Protein AF-A0A4R9G8P0-F1 (afdb_monomer)

Organism: NCBI:txid2484985

Radius of gyration: 35.78 Å; Cα contacts (8 Å, |Δi|>4): 9; chains: 1; bounding box: 70×20×93 Å

Structure (mmCIF, N/CA/C/O backbone):
data_AF-A0A4R9G8P0-F1
#
_entry.id   AF-A0A4R9G8P0-F1
#
loop_
_atom_site.group_PDB
_atom_site.id
_atom_site.type_symbol
_atom_site.label_atom_id
_atom_site.label_alt_id
_atom_site.label_comp_id
_atom_site.label_asym_id
_atom_site.label_entity_id
_atom_site.label_seq_id
_atom_site.pdbx_PDB_ins_code
_atom_site.Cartn_x
_atom_site.Cartn_y
_atom_site.Cartn_z
_atom_site.occupancy
_atom_site.B_iso_or_equiv
_atom_site.auth_seq_id
_atom_site.auth_comp_id
_atom_site.auth_asym_id
_atom_site.auth_atom_id
_atom_site.pdbx_PDB_model_num
ATOM 1 N N . MET A 1 1 ? 1.781 2.276 27.675 1.00 37.38 1 MET A N 1
ATOM 2 C CA . MET A 1 1 ? 0.843 1.659 28.635 1.00 37.38 1 MET A CA 1
ATOM 3 C C . MET A 1 1 ? 0.040 2.782 29.274 1.00 37.38 1 MET A C 1
ATOM 5 O O . MET A 1 1 ? 0.435 3.297 30.310 1.00 37.38 1 MET A O 1
ATOM 9 N N . GLY A 1 2 ? -0.992 3.261 28.577 1.00 42.66 2 GLY A N 1
ATOM 10 C CA . GLY A 1 2 ? -1.919 4.249 29.126 1.00 42.66 2 GLY A CA 1
ATOM 11 C C . GLY A 1 2 ? -2.991 3.501 29.901 1.00 42.66 2 GLY A C 1
ATOM 12 O O . GLY A 1 2 ? -3.527 2.524 29.392 1.00 42.66 2 GLY A O 1
ATOM 13 N N . LEU A 1 3 ? -3.242 3.899 31.142 1.00 49.53 3 LEU A N 1
ATOM 14 C CA . LEU A 1 3 ? -4.361 3.389 31.922 1.00 49.53 3 LEU A CA 1
ATOM 15 C C . LEU A 1 3 ? -5.648 3.850 31.227 1.00 49.53 3 LEU A C 1
ATOM 17 O O . LEU A 1 3 ? -6.031 5.011 31.367 1.00 49.53 3 LEU A O 1
ATOM 21 N N . GLU A 1 4 ? -6.280 2.967 30.452 1.00 50.94 4 GLU A N 1
ATOM 22 C CA . GLU A 1 4 ? -7.671 3.132 30.030 1.00 50.94 4 GLU A CA 1
ATOM 23 C C . GLU A 1 4 ? -8.512 3.128 31.307 1.00 50.94 4 GLU A C 1
ATOM 25 O O . GLU A 1 4 ? -8.803 2.096 31.914 1.00 50.94 4 GLU A O 1
ATOM 30 N N . LEU A 1 5 ? -8.791 4.329 31.811 1.00 58.91 5 LEU A N 1
ATOM 31 C CA . LEU A 1 5 ? -9.723 4.535 32.902 1.00 58.91 5 LEU A CA 1
ATOM 32 C C . LEU A 1 5 ? -11.105 4.216 32.342 1.00 58.91 5 LEU A C 1
ATOM 34 O O . LEU A 1 5 ? -11.777 5.104 31.823 1.00 58.91 5 LEU A O 1
ATOM 38 N N . ILE A 1 6 ? -11.489 2.939 32.432 1.00 61.97 6 ILE A N 1
ATOM 39 C CA . ILE A 1 6 ? -12.846 2.467 32.153 1.00 61.97 6 ILE A CA 1
ATOM 40 C C . ILE A 1 6 ? -13.802 3.477 32.793 1.00 61.97 6 ILE A C 1
ATOM 42 O O . ILE A 1 6 ? -13.686 3.718 34.006 1.00 61.97 6 ILE A O 1
ATOM 46 N N . PRO A 1 7 ? -14.705 4.106 32.019 1.00 67.62 7 PRO A N 1
ATOM 47 C CA . PRO A 1 7 ? -15.632 5.075 32.566 1.00 67.62 7 PRO A CA 1
ATOM 48 C C . PRO A 1 7 ? -16.554 4.342 33.535 1.00 67.62 7 PRO A C 1
ATOM 50 O O . PRO A 1 7 ? -17.511 3.680 33.142 1.00 67.62 7 PRO A O 1
ATOM 53 N N . ARG A 1 8 ? -16.235 4.425 34.828 1.00 69.25 8 ARG A N 1
ATOM 54 C CA . ARG A 1 8 ? -17.087 3.849 35.860 1.00 69.25 8 ARG A CA 1
ATOM 55 C C . ARG A 1 8 ? -18.364 4.673 35.955 1.00 69.25 8 ARG A C 1
ATOM 57 O O . ARG A 1 8 ? -18.283 5.910 35.937 1.00 69.25 8 ARG A O 1
ATOM 64 N N . PRO A 1 9 ? -19.528 4.024 36.105 1.00 76.31 9 PRO A N 1
ATOM 65 C CA . PRO A 1 9 ? -20.774 4.721 36.363 1.00 76.31 9 PRO A CA 1
ATOM 66 C C . PRO A 1 9 ? -20.593 5.709 37.517 1.00 76.31 9 PRO A C 1
ATOM 68 O O . PRO A 1 9 ? -20.007 5.394 38.557 1.00 76.31 9 PRO A O 1
ATOM 71 N N . SER A 1 10 ? -21.063 6.943 37.319 1.00 79.31 10 SER A N 1
ATOM 72 C CA . SER A 1 10 ? -20.946 7.974 38.351 1.00 79.31 10 SER A CA 1
ATOM 73 C C . SER A 1 10 ? -21.645 7.521 39.638 1.00 79.31 10 SER A C 1
ATOM 75 O O . SER A 1 10 ? -22.617 6.766 39.592 1.00 79.31 10 SER A O 1
ATOM 77 N N . LYS A 1 11 ? -21.197 8.014 40.802 1.00 80.00 11 LYS A N 1
ATOM 78 C CA . LYS A 1 11 ? -21.805 7.656 42.102 1.00 80.00 11 LYS A CA 1
ATOM 79 C C . LYS A 1 11 ? -23.332 7.819 42.102 1.00 80.00 11 LYS A C 1
ATOM 81 O O . LYS A 1 11 ? -24.030 6.981 42.652 1.00 80.00 11 LYS A O 1
ATOM 86 N N . LYS A 1 12 ? -23.831 8.850 41.413 1.00 82.25 12 LYS A N 1
ATOM 87 C CA . LYS A 1 12 ? -25.259 9.152 41.266 1.00 82.25 12 LYS A CA 1
ATOM 88 C C . LYS A 1 12 ? -26.007 8.107 40.427 1.00 82.25 12 LYS A C 1
ATOM 90 O O . LYS A 1 12 ? -27.129 7.756 40.755 1.00 82.25 12 LYS A O 1
ATOM 95 N N . LEU A 1 13 ? -25.385 7.596 39.361 1.00 78.31 13 LEU A N 1
ATOM 96 C CA . LEU A 1 13 ? -25.945 6.507 38.551 1.00 78.31 13 LEU A CA 1
ATOM 97 C C . LEU A 1 13 ? -25.993 5.198 39.340 1.00 78.31 13 LEU A C 1
ATOM 99 O O . LEU A 1 13 ? -26.999 4.504 39.284 1.00 78.31 13 LEU A O 1
ATOM 103 N N . ARG A 1 14 ? -24.950 4.907 40.123 1.00 81.88 14 ARG A N 1
ATOM 104 C CA . ARG A 1 14 ? -24.875 3.703 40.962 1.00 81.88 14 ARG A CA 1
ATOM 105 C C . ARG A 1 14 ? -25.946 3.662 42.052 1.00 81.88 14 ARG A C 1
ATOM 107 O O . ARG A 1 14 ? -26.472 2.603 42.370 1.00 81.88 14 ARG A O 1
ATOM 114 N N . GLU A 1 15 ? -26.274 4.823 42.605 1.00 84.44 15 GLU A N 1
ATOM 115 C CA . GLU A 1 15 ? -27.308 4.979 43.630 1.00 84.44 15 GLU A CA 1
ATOM 116 C C . GLU A 1 15 ? -28.730 4.817 43.058 1.00 84.44 15 GLU A C 1
ATOM 118 O O . GLU A 1 15 ? -29.595 4.255 43.720 1.00 84.44 15 GLU A O 1
ATOM 123 N N . ILE A 1 16 ? -28.958 5.252 41.811 1.00 88.69 16 ILE A N 1
ATOM 124 C CA . ILE A 1 16 ? -30.256 5.141 41.116 1.00 88.69 16 ILE A CA 1
ATOM 125 C C . ILE A 1 16 ? -30.477 3.737 40.537 1.00 88.69 16 ILE A C 1
ATOM 127 O O . ILE A 1 16 ? -31.589 3.220 40.592 1.00 88.69 16 ILE A O 1
ATOM 131 N N . LEU A 1 17 ? -29.438 3.138 39.951 1.00 83.12 17 LEU A N 1
ATOM 132 C CA . LEU A 1 17 ? -29.516 1.841 39.272 1.00 83.12 17 LEU A CA 1
ATOM 133 C C . LEU A 1 17 ? -29.458 0.661 40.249 1.00 83.12 17 LEU A C 1
ATOM 135 O O . LEU A 1 17 ? -29.918 -0.428 39.924 1.00 83.12 17 LEU A O 1
ATOM 139 N N . GLY A 1 18 ? -28.916 0.867 41.449 1.00 87.81 18 GLY A N 1
ATOM 140 C CA . GLY A 1 18 ? -28.614 -0.223 42.366 1.00 87.81 18 GLY A CA 1
ATOM 141 C C . GLY A 1 18 ? -27.322 -0.952 41.986 1.00 87.81 18 GLY A C 1
ATOM 142 O O . GLY A 1 18 ? -26.751 -0.769 40.907 1.00 87.81 18 GLY A O 1
ATOM 143 N N . GLN A 1 19 ? -26.816 -1.751 42.924 1.00 82.75 19 GLN A N 1
ATOM 144 C CA . GLN A 1 19 ? -25.480 -2.342 42.831 1.00 82.75 19 GLN A CA 1
ATOM 145 C C . GLN A 1 19 ? -25.378 -3.387 41.708 1.00 82.75 19 GLN A C 1
ATOM 147 O O . GLN A 1 19 ? -24.442 -3.322 40.920 1.00 82.75 19 GLN A O 1
ATOM 152 N N . GLU A 1 20 ? -26.390 -4.247 41.583 1.00 85.62 20 GLU A N 1
ATOM 153 C CA . GLU A 1 20 ? -2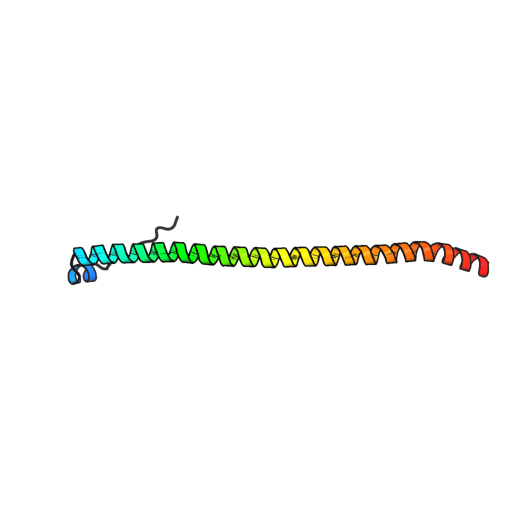6.500 -5.299 40.561 1.00 85.62 20 GLU A CA 1
ATOM 154 C C . GLU A 1 20 ? -26.517 -4.720 39.137 1.00 85.62 20 GLU A C 1
ATOM 156 O O . GLU A 1 20 ? -25.647 -5.023 38.328 1.00 85.62 20 GLU A O 1
ATOM 161 N N . ALA A 1 21 ? -27.417 -3.775 38.850 1.00 85.31 21 ALA A N 1
ATOM 162 C CA . ALA A 1 21 ? -27.496 -3.167 37.519 1.00 85.31 21 ALA A CA 1
ATOM 163 C C . ALA A 1 21 ? -26.264 -2.310 37.169 1.00 85.31 21 ALA A C 1
ATOM 165 O O . ALA A 1 21 ? -25.966 -2.091 35.995 1.00 85.31 21 ALA A O 1
ATOM 166 N N . THR A 1 22 ? -25.540 -1.806 38.174 1.00 86.69 22 THR A N 1
ATOM 167 C CA . THR A 1 22 ? -24.267 -1.110 37.943 1.00 86.69 22 THR A CA 1
ATOM 168 C C . THR A 1 22 ? -23.174 -2.089 37.521 1.00 86.69 22 THR A C 1
ATOM 170 O O . THR A 1 22 ? -22.390 -1.763 36.634 1.00 86.69 22 THR A O 1
ATOM 173 N N . GLU A 1 23 ? -23.124 -3.271 38.132 1.00 85.75 23 GLU A N 1
ATOM 174 C CA . GLU A 1 23 ? -22.163 -4.324 37.790 1.00 85.75 23 GLU A CA 1
ATOM 175 C C . GLU A 1 23 ? -22.424 -4.876 36.380 1.00 85.75 23 GLU A C 1
ATOM 177 O O . GLU A 1 23 ? -21.492 -4.940 35.577 1.00 85.75 23 GLU A O 1
ATOM 182 N N . ASP A 1 24 ? -23.688 -5.119 36.019 1.00 86.94 24 ASP A N 1
ATOM 183 C CA . ASP A 1 24 ? -24.079 -5.515 34.657 1.00 86.94 24 ASP A CA 1
ATOM 184 C C . ASP A 1 24 ? -23.703 -4.454 33.609 1.00 86.94 24 ASP A C 1
ATOM 186 O O . ASP A 1 24 ? -23.236 -4.769 32.509 1.00 86.94 24 ASP A O 1
ATOM 190 N N . LEU A 1 25 ? -23.881 -3.169 33.943 1.00 85.75 25 LEU A N 1
ATOM 191 C CA . LEU A 1 25 ? -23.499 -2.066 33.064 1.00 85.75 25 LEU A CA 1
ATOM 192 C C . LEU A 1 25 ? -21.978 -1.998 32.882 1.00 85.75 25 LEU A C 1
ATOM 194 O O . LEU A 1 25 ? -21.505 -1.783 31.765 1.00 85.75 25 LEU A O 1
ATOM 198 N N . GLU A 1 26 ? -21.209 -2.190 33.955 1.00 86.00 26 GLU A N 1
ATOM 199 C CA . GLU A 1 26 ? -19.748 -2.261 33.887 1.00 86.00 26 GLU A CA 1
ATOM 200 C C . GLU A 1 26 ? -19.287 -3.444 33.021 1.00 86.00 26 GLU A C 1
ATOM 202 O O . GLU A 1 26 ? -18.405 -3.271 32.174 1.00 86.00 26 GLU A O 1
ATOM 207 N N . GLU A 1 27 ? -19.904 -4.621 33.161 1.00 88.00 27 GLU A N 1
ATOM 208 C CA . GLU A 1 27 ? -19.586 -5.791 32.339 1.00 88.00 27 GLU A CA 1
ATOM 209 C C . GLU A 1 27 ? -19.915 -5.555 30.857 1.00 88.00 27 GLU A C 1
ATOM 211 O O . GLU A 1 27 ? -19.103 -5.866 29.975 1.00 88.00 27 GLU A O 1
ATOM 216 N N . TYR A 1 28 ? -21.069 -4.950 30.567 1.00 86.94 28 TYR A N 1
ATOM 217 C CA . TYR A 1 28 ? -21.470 -4.608 29.205 1.00 86.94 28 TYR A CA 1
ATOM 218 C C . TYR A 1 28 ? -20.505 -3.612 28.552 1.00 86.94 28 TYR A C 1
ATOM 220 O O . TYR A 1 28 ? -20.066 -3.841 27.422 1.00 86.94 28 TYR A O 1
ATOM 228 N N . VAL A 1 29 ? -20.127 -2.543 29.262 1.00 87.19 29 VAL A N 1
ATOM 229 C CA . VAL A 1 29 ? -19.159 -1.546 28.772 1.00 87.19 29 VAL A CA 1
ATOM 230 C C . VAL A 1 29 ? -17.817 -2.208 28.475 1.00 87.19 29 VAL A C 1
ATOM 232 O O . VAL A 1 29 ? -17.282 -2.032 27.382 1.00 87.19 29 VAL A O 1
ATOM 235 N N . GLN A 1 30 ? -17.315 -3.051 29.381 1.00 86.56 30 GLN A N 1
ATOM 236 C CA . GLN A 1 30 ? -16.074 -3.787 29.142 1.00 86.56 30 GLN A CA 1
ATOM 237 C C . GLN A 1 30 ? -16.168 -4.735 27.942 1.00 86.56 30 GLN A C 1
ATOM 239 O O . GLN A 1 30 ? -15.200 -4.919 27.202 1.00 86.56 30 GLN A O 1
ATOM 244 N N . LYS A 1 31 ? -17.315 -5.393 27.749 1.00 88.50 31 LYS A N 1
ATOM 245 C CA . LYS A 1 31 ? -17.530 -6.290 26.610 1.00 88.50 31 LYS A CA 1
ATOM 246 C C . LYS A 1 31 ? -17.560 -5.516 25.293 1.00 88.50 31 LYS A C 1
ATOM 248 O O . LYS A 1 31 ? -16.957 -5.979 24.327 1.00 88.50 31 LYS A O 1
ATOM 253 N N . MET A 1 32 ? -18.213 -4.356 25.270 1.00 85.06 32 MET A N 1
ATOM 254 C CA . MET A 1 32 ? -18.266 -3.470 24.106 1.00 85.06 32 MET A CA 1
ATOM 255 C C . MET A 1 32 ? -16.892 -2.910 23.751 1.00 85.06 32 MET A C 1
ATOM 257 O O . MET A 1 32 ? -16.508 -2.975 22.592 1.00 85.06 32 MET A O 1
ATOM 261 N N . GLU A 1 33 ? -16.119 -2.452 24.731 1.00 83.38 33 GLU A N 1
ATOM 262 C CA . GLU A 1 33 ? -14.762 -1.940 24.516 1.00 83.38 33 GLU A CA 1
ATOM 263 C C . GLU A 1 33 ? -13.817 -3.033 24.002 1.00 83.38 33 GLU A C 1
ATOM 265 O O . GLU A 1 33 ? -13.102 -2.840 23.021 1.00 83.38 33 GLU A O 1
ATOM 270 N N . ARG A 1 34 ? -13.858 -4.237 24.593 1.00 84.56 34 ARG A N 1
ATOM 271 C CA . ARG A 1 34 ? -13.090 -5.387 24.083 1.00 84.56 34 ARG A CA 1
ATOM 272 C C . ARG A 1 34 ? -13.492 -5.754 22.656 1.00 84.56 34 ARG A C 1
ATOM 274 O O . ARG A 1 34 ? -12.628 -6.087 21.845 1.00 84.56 34 ARG A O 1
ATOM 281 N N . PHE A 1 35 ? -14.788 -5.713 22.356 1.00 87.19 35 PHE A N 1
ATOM 282 C CA . PHE A 1 35 ? -15.299 -5.971 21.016 1.00 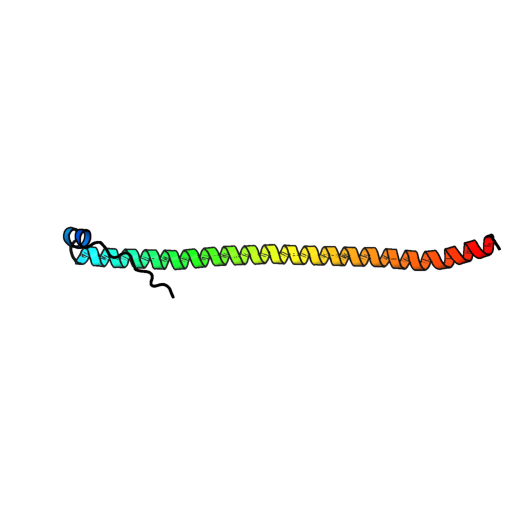87.19 35 PHE A CA 1
ATOM 283 C C . PHE A 1 35 ? -14.847 -4.896 20.024 1.00 87.19 35 PHE A C 1
ATOM 285 O O . PHE A 1 35 ? -14.375 -5.244 18.943 1.00 87.19 35 PHE A O 1
ATOM 292 N N . GLU A 1 36 ? -14.933 -3.619 20.391 1.00 84.50 36 GLU A N 1
ATOM 293 C CA . GLU A 1 36 ? -14.497 -2.492 19.570 1.00 84.50 36 GLU A CA 1
ATOM 294 C C . GLU A 1 36 ? -12.994 -2.557 19.317 1.00 84.50 36 GLU A C 1
ATOM 296 O O . GLU A 1 36 ? -12.584 -2.557 18.164 1.00 84.50 36 GLU A O 1
ATOM 301 N N . ASN A 1 37 ? -12.176 -2.722 20.356 1.00 86.00 37 ASN A N 1
ATOM 302 C CA . ASN A 1 37 ? -10.724 -2.805 20.220 1.00 86.00 37 ASN A CA 1
ATOM 303 C C . ASN A 1 37 ? -10.301 -3.974 19.330 1.00 86.00 37 ASN A C 1
ATOM 305 O O . ASN A 1 37 ? -9.442 -3.808 18.464 1.00 86.00 37 ASN A O 1
ATOM 309 N N . LYS A 1 38 ? -10.923 -5.148 19.486 1.00 84.75 38 LYS A N 1
ATOM 310 C CA . LYS A 1 38 ? -10.626 -6.309 18.642 1.00 84.75 38 LYS A CA 1
ATOM 311 C C . LYS A 1 38 ? -11.076 -6.087 17.197 1.00 84.75 38 LYS A C 1
ATOM 313 O O . LYS A 1 38 ? -10.273 -6.245 16.284 1.00 84.75 38 LYS A O 1
ATOM 318 N N . THR A 1 39 ? -12.321 -5.662 16.996 1.00 88.56 39 THR A N 1
ATOM 319 C CA . THR A 1 39 ? -12.907 -5.456 15.662 1.00 88.56 39 THR A CA 1
ATOM 320 C C . THR A 1 39 ? -12.211 -4.323 14.914 1.00 88.56 39 THR A C 1
ATOM 322 O O . THR A 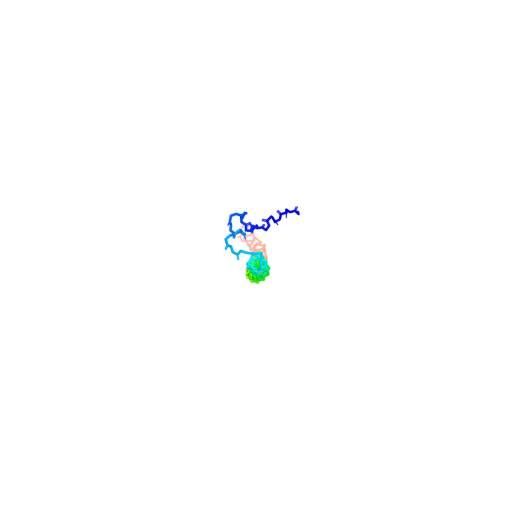1 39 ? -11.890 -4.458 13.738 1.00 88.56 39 THR A O 1
ATOM 325 N N . MET A 1 40 ? -11.936 -3.208 15.589 1.00 84.50 40 MET A N 1
ATOM 326 C CA . MET A 1 40 ? -11.206 -2.076 15.029 1.00 84.50 40 MET A CA 1
ATOM 327 C C . MET A 1 40 ? -9.787 -2.494 14.654 1.00 84.50 40 MET A C 1
ATOM 329 O O . MET A 1 40 ? -9.343 -2.187 13.552 1.00 84.50 40 MET A O 1
ATOM 333 N N . THR A 1 41 ? -9.092 -3.230 15.527 1.00 90.12 41 THR A N 1
ATOM 334 C CA . THR A 1 41 ? -7.747 -3.740 15.231 1.00 90.12 41 THR A CA 1
ATOM 335 C C . THR A 1 41 ? -7.762 -4.650 14.008 1.00 90.12 41 THR A C 1
ATOM 337 O O . THR A 1 41 ? -6.992 -4.416 13.084 1.00 90.12 41 THR A O 1
ATOM 340 N N . GLU A 1 42 ? -8.660 -5.636 13.957 1.00 91.94 42 GLU A N 1
ATOM 341 C CA . GLU A 1 42 ? -8.788 -6.568 12.829 1.00 91.94 42 GLU A CA 1
ATOM 342 C C . GLU A 1 42 ? -9.112 -5.834 11.517 1.00 91.94 42 GLU A C 1
ATOM 344 O O . GLU A 1 42 ? -8.426 -6.032 10.516 1.00 91.94 42 GLU A O 1
ATOM 349 N N . LEU A 1 43 ? -10.077 -4.908 11.528 1.00 90.56 43 LEU A N 1
ATOM 350 C CA . LEU A 1 43 ? -10.449 -4.117 10.349 1.00 90.56 43 LEU A CA 1
ATOM 351 C C . LEU A 1 43 ? -9.332 -3.181 9.878 1.00 90.56 43 LEU A C 1
ATOM 353 O O . LEU A 1 43 ? -9.155 -2.977 8.672 1.00 90.56 43 LEU A O 1
ATOM 357 N N . LEU A 1 44 ? -8.606 -2.553 10.806 1.00 88.75 44 LEU A N 1
ATOM 358 C CA . LEU A 1 44 ? -7.469 -1.698 10.469 1.00 88.75 44 LEU A CA 1
ATOM 359 C C . LEU A 1 44 ? -6.329 -2.526 9.884 1.00 88.75 44 LEU A C 1
ATOM 361 O O . LEU A 1 44 ? -5.727 -2.095 8.901 1.00 88.75 44 LEU A O 1
ATOM 365 N N . LEU A 1 45 ? -6.069 -3.706 10.445 1.00 93.94 45 LEU A N 1
ATOM 366 C CA . LEU A 1 45 ? -5.018 -4.606 9.992 1.00 93.94 45 LEU A CA 1
ATOM 367 C C . LEU A 1 45 ? -5.338 -5.156 8.598 1.00 93.94 45 LEU A C 1
ATOM 369 O O . LEU A 1 45 ? -4.506 -5.029 7.707 1.00 93.94 45 LEU A O 1
ATOM 373 N N . GLU A 1 46 ? -6.572 -5.601 8.350 1.00 93.50 46 GLU A N 1
ATOM 374 C CA . GLU A 1 46 ? -7.028 -6.038 7.022 1.00 93.50 46 GLU A CA 1
ATOM 375 C C . GLU A 1 46 ? -6.922 -4.909 5.978 1.00 93.50 46 GLU A C 1
ATOM 377 O O . GLU A 1 46 ? -6.388 -5.090 4.879 1.00 93.50 46 GLU A O 1
ATOM 382 N N . LYS A 1 47 ? -7.379 -3.693 6.318 1.00 93.06 47 LYS A N 1
ATOM 383 C CA . LYS A 1 47 ? -7.251 -2.528 5.424 1.00 93.06 47 LYS A CA 1
ATOM 384 C C . LYS A 1 47 ? -5.793 -2.172 5.152 1.00 93.06 47 LYS A C 1
ATOM 386 O O . LYS A 1 47 ? -5.480 -1.727 4.046 1.00 93.06 47 LYS A O 1
ATOM 391 N N . PHE A 1 48 ? -4.928 -2.302 6.152 1.00 94.31 48 PHE A N 1
ATOM 392 C CA . PHE A 1 48 ? -3.510 -2.002 6.027 1.00 94.31 48 PHE A CA 1
ATOM 393 C C . PHE A 1 48 ? -2.795 -3.046 5.167 1.00 94.31 48 PHE A C 1
ATOM 395 O O . PHE A 1 48 ? -2.094 -2.666 4.232 1.00 94.31 48 PHE A O 1
ATOM 402 N N . GLU A 1 49 ? -3.041 -4.336 5.402 1.00 94.88 49 GLU A N 1
ATOM 403 C CA . GLU A 1 49 ? -2.529 -5.433 4.576 1.00 94.88 49 GLU A CA 1
ATOM 404 C C . GLU A 1 49 ? -2.941 -5.266 3.114 1.00 94.88 49 GLU A C 1
ATOM 406 O O . GLU A 1 49 ? -2.091 -5.326 2.223 1.00 94.88 49 GLU A O 1
ATOM 411 N N . ARG A 1 50 ? -4.218 -4.951 2.855 1.00 94.06 50 ARG A N 1
ATOM 412 C CA . ARG A 1 50 ? -4.699 -4.710 1.491 1.00 94.06 50 ARG A CA 1
ATOM 413 C C . ARG A 1 50 ? -3.967 -3.549 0.820 1.00 94.06 50 ARG A C 1
ATOM 415 O O . ARG A 1 50 ? -3.510 -3.696 -0.311 1.00 94.06 50 ARG A O 1
ATOM 422 N N . ARG A 1 51 ? -3.806 -2.414 1.514 1.00 94.31 51 ARG A N 1
ATOM 423 C CA . ARG A 1 51 ? -3.057 -1.266 0.971 1.00 94.31 51 ARG A CA 1
ATOM 424 C C . ARG A 1 51 ? -1.592 -1.602 0.730 1.00 94.31 51 ARG A C 1
ATOM 426 O O . ARG A 1 51 ? -1.064 -1.208 -0.300 1.00 94.31 51 ARG A O 1
ATOM 433 N N . ILE A 1 52 ? -0.938 -2.332 1.633 1.00 94.94 52 ILE A N 1
ATOM 434 C CA . ILE A 1 52 ? 0.451 -2.751 1.423 1.00 94.94 52 ILE A CA 1
ATOM 435 C C . ILE A 1 52 ? 0.564 -3.633 0.183 1.00 94.94 52 ILE A C 1
ATOM 437 O O . ILE A 1 52 ? 1.460 -3.410 -0.625 1.00 94.94 52 ILE A O 1
ATOM 441 N N . LEU A 1 53 ? -0.337 -4.596 -0.010 1.00 94.25 53 LEU A N 1
ATOM 442 C CA . LEU A 1 53 ? -0.318 -5.447 -1.200 1.00 94.25 53 LEU A CA 1
ATOM 443 C C . LEU A 1 53 ? -0.524 -4.638 -2.488 1.00 94.25 53 LEU A C 1
ATOM 445 O O . LEU A 1 53 ? 0.196 -4.854 -3.464 1.00 94.25 53 LEU A O 1
ATOM 449 N N . GLU A 1 54 ? -1.457 -3.685 -2.483 1.00 94.94 54 GLU A N 1
ATOM 450 C CA . GLU A 1 54 ? -1.694 -2.781 -3.613 1.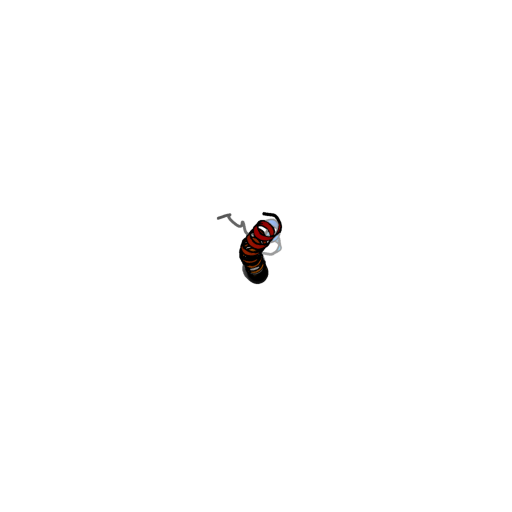00 94.94 54 GLU A CA 1
ATOM 451 C C . GLU A 1 54 ? -0.459 -1.916 -3.922 1.00 94.94 54 GLU A C 1
ATOM 453 O O . GLU A 1 54 ? -0.007 -1.876 -5.067 1.00 94.94 54 GLU A O 1
ATOM 458 N N . GLU A 1 55 ? 0.124 -1.261 -2.915 1.00 94.75 55 GLU A N 1
ATOM 459 C CA . GLU A 1 55 ? 1.297 -0.394 -3.083 1.00 94.75 55 GLU A CA 1
ATOM 460 C C . GLU A 1 55 ? 2.550 -1.186 -3.482 1.00 94.75 55 GLU A C 1
ATOM 462 O O . GLU A 1 55 ? 3.265 -0.794 -4.402 1.00 94.75 55 GLU A O 1
ATOM 467 N N . VAL A 1 56 ? 2.792 -2.358 -2.884 1.00 94.75 56 VAL A N 1
ATOM 468 C CA . VAL A 1 56 ? 3.885 -3.256 -3.298 1.00 94.75 56 VAL A CA 1
ATOM 469 C C . VAL A 1 56 ? 3.687 -3.719 -4.742 1.00 94.75 56 VAL A C 1
ATOM 471 O O . VAL A 1 56 ? 4.656 -3.802 -5.500 1.00 94.75 56 VAL A O 1
ATOM 474 N N . GLY A 1 57 ? 2.446 -3.997 -5.148 1.00 94.12 57 GLY A N 1
ATOM 475 C CA . GLY A 1 57 ? 2.105 -4.319 -6.531 1.00 94.12 57 GLY A CA 1
ATOM 476 C C . GLY A 1 57 ? 2.454 -3.185 -7.498 1.00 94.12 57 GLY A C 1
ATOM 477 O O . GLY A 1 57 ? 3.091 -3.434 -8.525 1.00 94.12 57 GLY A O 1
ATOM 478 N N . LYS A 1 58 ? 2.107 -1.939 -7.151 1.00 95.44 58 LYS A N 1
ATOM 479 C CA . LYS A 1 58 ? 2.455 -0.744 -7.940 1.00 95.44 58 LYS A CA 1
ATOM 480 C C . LYS A 1 58 ? 3.965 -0.556 -8.046 1.00 95.44 58 LYS A C 1
ATOM 482 O O . LYS A 1 58 ? 4.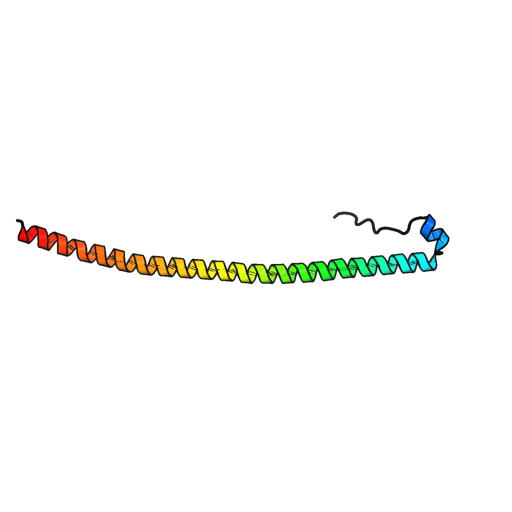474 -0.456 -9.157 1.00 95.44 58 LYS A O 1
ATOM 487 N N . VAL A 1 59 ? 4.687 -0.628 -6.928 1.00 95.19 59 VAL A N 1
ATOM 488 C CA . VAL A 1 59 ? 6.154 -0.506 -6.908 1.00 95.19 59 VAL A CA 1
ATOM 489 C C . VAL A 1 59 ? 6.809 -1.575 -7.784 1.00 95.19 59 VAL A C 1
ATOM 491 O O . VAL A 1 59 ? 7.698 -1.274 -8.577 1.00 95.19 59 VAL A O 1
ATOM 494 N N . ARG A 1 60 ? 6.360 -2.836 -7.704 1.00 94.25 60 ARG A N 1
ATOM 495 C CA . ARG A 1 60 ? 6.881 -3.911 -8.567 1.00 94.25 60 ARG A CA 1
ATOM 496 C C . ARG A 1 60 ? 6.634 -3.633 -10.049 1.00 94.25 60 ARG A C 1
ATOM 498 O O . ARG A 1 60 ? 7.510 -3.918 -10.866 1.00 94.25 60 ARG A O 1
ATOM 505 N N . LYS A 1 61 ? 5.468 -3.083 -10.391 1.00 95.62 61 LYS A N 1
ATOM 506 C CA . LYS A 1 61 ? 5.136 -2.693 -11.763 1.00 95.62 61 LYS A CA 1
ATOM 507 C C . LYS A 1 61 ? 6.046 -1.565 -12.254 1.00 95.62 61 LYS A C 1
ATOM 509 O O . LYS A 1 61 ? 6.652 -1.718 -13.309 1.00 95.62 61 LYS A O 1
ATOM 514 N N . GLU A 1 62 ? 6.212 -0.504 -11.470 1.00 95.31 62 GLU A N 1
ATOM 515 C CA . GLU A 1 62 ? 7.106 0.616 -11.797 1.00 95.31 62 GLU A CA 1
ATOM 516 C C . GLU A 1 62 ? 8.556 0.148 -11.991 1.00 95.31 62 GLU A C 1
ATOM 518 O O . GLU A 1 62 ? 9.200 0.508 -12.974 1.00 95.31 62 GLU A O 1
ATOM 523 N N . ILE A 1 63 ? 9.058 -0.736 -11.119 1.00 94.62 63 ILE A N 1
ATOM 524 C CA . ILE A 1 63 ? 10.393 -1.338 -11.270 1.00 94.62 63 ILE A CA 1
ATOM 525 C C . ILE A 1 63 ? 10.502 -2.111 -12.591 1.00 94.62 63 ILE A C 1
ATOM 527 O O . ILE A 1 63 ? 11.506 -1.989 -13.296 1.00 94.62 63 ILE A O 1
ATOM 531 N N . SER A 1 64 ? 9.486 -2.904 -12.943 1.00 94.19 64 SER A N 1
ATOM 532 C CA . SER A 1 64 ? 9.473 -3.658 -14.200 1.00 94.19 64 SER A CA 1
ATOM 533 C C . SER A 1 64 ? 9.462 -2.739 -15.424 1.00 94.19 64 SER A C 1
ATOM 535 O O . SER A 1 64 ? 10.139 -3.027 -16.411 1.00 94.19 64 SER A O 1
ATOM 537 N N . GLU A 1 65 ? 8.707 -1.643 -15.375 1.00 95.38 65 GLU A N 1
ATOM 538 C CA . GLU A 1 65 ? 8.647 -0.649 -16.448 1.00 95.38 65 GLU A CA 1
ATOM 539 C C . GLU A 1 65 ? 9.991 0.069 -16.617 1.00 95.38 65 GLU A C 1
ATOM 541 O O . GLU A 1 65 ? 10.494 0.165 -17.738 1.00 95.38 65 GLU A O 1
ATOM 546 N N . ILE A 1 66 ? 10.625 0.482 -15.513 1.00 94.94 66 ILE A N 1
ATOM 547 C CA . ILE A 1 66 ? 11.965 1.084 -15.520 1.00 94.94 66 ILE A CA 1
ATOM 548 C C . ILE A 1 66 ? 12.987 0.113 -16.115 1.00 94.94 66 ILE A C 1
ATOM 550 O O . ILE A 1 66 ? 13.760 0.495 -16.993 1.00 94.94 66 ILE A O 1
ATOM 554 N N . HIS A 1 67 ? 12.978 -1.154 -15.692 1.00 94.38 67 HIS A N 1
ATOM 555 C CA . HIS A 1 67 ? 13.885 -2.166 -16.234 1.00 94.38 67 HIS A CA 1
ATOM 556 C C . HIS A 1 67 ? 13.680 -2.338 -17.748 1.00 94.38 67 HIS A C 1
ATOM 558 O O . HIS A 1 67 ? 14.647 -2.354 -18.512 1.00 94.38 67 HIS A O 1
ATOM 564 N N . GLY A 1 68 ? 12.425 -2.412 -18.204 1.00 93.88 68 GLY A N 1
ATOM 565 C CA . GLY A 1 68 ? 12.094 -2.494 -19.627 1.00 93.88 68 GLY A CA 1
ATOM 566 C C . GLY A 1 68 ? 12.573 -1.275 -20.423 1.00 93.88 68 GLY A C 1
ATOM 567 O O . GLY A 1 68 ? 13.140 -1.430 -21.508 1.00 93.88 68 GLY A O 1
ATOM 568 N N . ALA A 1 69 ? 12.404 -0.072 -19.870 1.00 93.88 69 ALA A N 1
ATOM 569 C CA . ALA A 1 69 ? 12.882 1.167 -20.473 1.00 93.88 69 ALA A CA 1
ATOM 570 C C . ALA A 1 69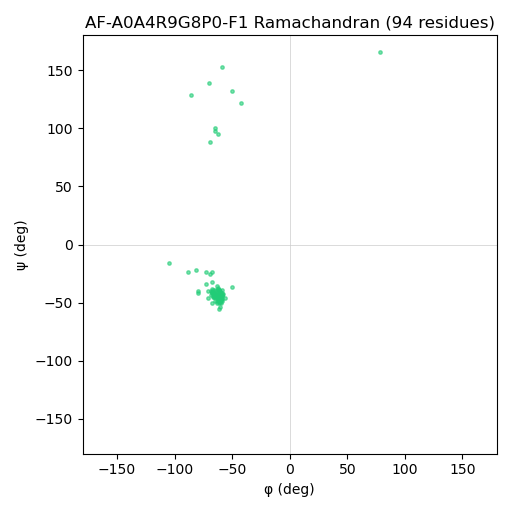 ? 14.411 1.186 -20.591 1.00 93.88 69 ALA A C 1
ATOM 572 O O . ALA A 1 69 ? 14.927 1.492 -21.667 1.00 93.88 69 ALA A O 1
ATOM 573 N N . ILE A 1 70 ? 15.128 0.787 -19.535 1.00 93.62 70 ILE A N 1
ATOM 574 C CA . ILE A 1 70 ? 16.592 0.665 -19.546 1.00 93.62 70 ILE A CA 1
ATOM 575 C C . ILE A 1 70 ? 17.027 -0.323 -20.630 1.00 93.62 70 ILE A C 1
ATOM 577 O O . ILE A 1 70 ? 17.860 0.023 -21.461 1.00 93.62 70 ILE A O 1
ATOM 581 N N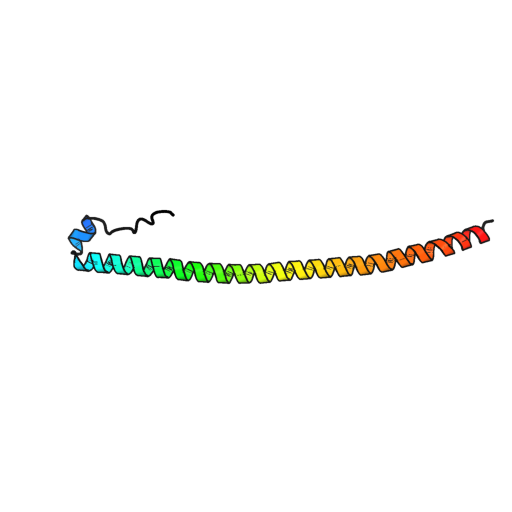 . HIS A 1 71 ? 16.421 -1.513 -20.699 1.00 92.56 71 HIS A N 1
ATOM 582 C CA . HIS A 1 71 ? 16.758 -2.516 -21.719 1.00 92.56 71 HIS A CA 1
ATOM 583 C C . HIS A 1 71 ? 16.563 -1.993 -23.146 1.00 92.56 71 HIS A C 1
ATOM 585 O O . HIS A 1 71 ? 17.410 -2.200 -24.018 1.00 92.56 71 HIS A O 1
ATOM 591 N N . SER A 1 72 ? 15.455 -1.291 -23.391 1.00 94.31 72 SER A N 1
ATOM 592 C CA . SER A 1 72 ? 15.181 -0.660 -24.684 1.00 94.31 72 SER A CA 1
ATOM 593 C C . SER A 1 72 ? 16.224 0.411 -25.017 1.00 94.31 72 SER A C 1
ATOM 595 O O . SER A 1 72 ? 16.816 0.385 -26.096 1.00 94.31 72 SER A O 1
ATOM 597 N N . GLN A 1 73 ? 16.517 1.309 -24.074 1.00 94.81 73 GLN A N 1
ATOM 598 C CA . GLN A 1 73 ? 17.518 2.363 -24.250 1.00 94.81 73 GLN A CA 1
ATOM 599 C C . GLN A 1 73 ? 18.915 1.786 -24.500 1.00 94.81 73 GLN A C 1
ATOM 601 O O . GLN A 1 73 ? 19.590 2.216 -25.433 1.00 94.81 73 GLN A O 1
ATOM 606 N N . THR A 1 74 ? 19.336 0.770 -23.743 1.00 94.44 74 THR A N 1
ATOM 607 C CA . THR A 1 74 ? 20.635 0.110 -23.923 1.00 94.44 74 THR A CA 1
ATOM 608 C C . THR A 1 74 ? 20.781 -0.480 -25.325 1.00 94.44 74 THR A C 1
ATOM 610 O O . THR A 1 74 ? 21.832 -0.307 -25.939 1.00 94.44 74 THR A O 1
ATOM 613 N N . LYS A 1 75 ? 19.734 -1.109 -25.882 1.00 94.62 75 LYS A N 1
ATOM 614 C CA . LYS A 1 75 ? 19.761 -1.615 -27.268 1.00 94.62 75 LYS A CA 1
ATOM 615 C C . LYS A 1 75 ? 20.028 -0.504 -28.284 1.00 94.62 75 LYS A C 1
ATOM 617 O O . LYS A 1 75 ? 20.880 -0.673 -29.155 1.00 94.62 75 LYS A O 1
ATOM 622 N N . TRP A 1 76 ? 19.331 0.626 -28.164 1.00 94.50 76 TRP A N 1
ATOM 623 C CA . TRP A 1 76 ? 19.506 1.760 -29.075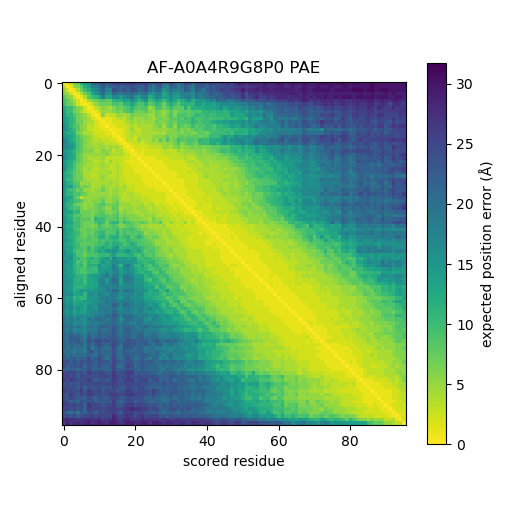 1.00 94.50 76 TRP A CA 1
ATOM 624 C C . TRP A 1 76 ? 20.870 2.433 -28.920 1.00 94.50 76 TRP A C 1
ATOM 626 O O . TRP A 1 76 ? 21.496 2.760 -29.925 1.00 94.50 76 TRP A O 1
ATOM 636 N N . ILE A 1 77 ? 21.366 2.579 -27.688 1.00 94.44 77 ILE A N 1
ATOM 637 C CA . ILE A 1 77 ? 22.702 3.127 -27.412 1.00 94.44 77 ILE A CA 1
ATOM 638 C C . ILE A 1 77 ? 23.783 2.247 -28.044 1.00 94.44 77 ILE A C 1
ATOM 640 O O . ILE A 1 77 ? 24.650 2.756 -28.751 1.00 94.44 77 ILE A O 1
ATOM 644 N N . ILE A 1 78 ? 23.714 0.928 -27.844 1.00 94.31 78 ILE A N 1
ATOM 645 C CA . ILE A 1 78 ? 24.668 -0.014 -28.441 1.00 94.31 78 ILE A CA 1
ATOM 646 C C . ILE A 1 78 ? 24.619 0.086 -29.970 1.00 94.31 78 ILE A C 1
ATOM 648 O O . ILE A 1 78 ? 25.661 0.239 -30.606 1.00 94.31 78 ILE A O 1
ATOM 652 N N . GLY A 1 79 ? 23.421 0.071 -30.563 1.00 93.81 79 GLY A N 1
ATOM 653 C CA . GLY A 1 79 ? 23.252 0.228 -32.009 1.00 93.81 79 GLY A CA 1
ATOM 654 C C . GLY A 1 79 ? 23.844 1.535 -32.545 1.00 93.81 79 GLY A C 1
ATOM 655 O O . GLY A 1 79 ? 24.536 1.521 -33.561 1.00 93.81 79 GLY A O 1
ATOM 656 N N . ALA A 1 80 ? 23.642 2.652 -31.842 1.00 93.75 80 ALA A N 1
ATOM 657 C CA . ALA A 1 80 ? 24.197 3.949 -32.218 1.00 93.75 80 ALA A CA 1
ATOM 658 C C . ALA A 1 80 ? 25.732 3.966 -32.154 1.00 93.75 80 ALA A C 1
ATOM 660 O O . ALA A 1 80 ? 26.367 4.457 -33.085 1.00 93.75 80 ALA A O 1
ATOM 661 N N . ILE A 1 81 ? 26.335 3.386 -31.109 1.00 93.06 81 ILE A N 1
ATOM 662 C CA . ILE A 1 81 ? 27.797 3.275 -30.983 1.00 93.06 81 ILE A CA 1
ATOM 663 C C . ILE A 1 81 ? 28.369 2.455 -32.147 1.00 93.06 81 ILE A C 1
ATOM 665 O O . ILE A 1 81 ? 29.290 2.907 -32.830 1.00 93.06 81 ILE A O 1
ATOM 669 N N . PHE A 1 82 ? 27.795 1.279 -32.417 1.00 94.31 82 PHE A N 1
ATOM 670 C CA . PHE A 1 82 ? 28.249 0.416 -33.511 1.00 94.31 82 PHE A CA 1
ATOM 671 C C . PHE A 1 82 ? 27.961 0.987 -34.900 1.00 94.31 82 PHE A C 1
ATOM 673 O O . PHE A 1 82 ? 28.675 0.641 -35.833 1.00 94.31 82 PHE A O 1
ATOM 680 N N . GLY A 1 83 ? 26.956 1.849 -35.060 1.00 92.44 83 GLY A N 1
ATOM 681 C CA . GLY A 1 83 ? 26.680 2.545 -36.318 1.00 92.44 83 GLY A CA 1
ATOM 682 C C . GLY A 1 83 ? 27.587 3.756 -36.549 1.00 92.44 83 GLY A C 1
ATOM 683 O O . GLY A 1 83 ? 28.061 3.969 -37.663 1.00 92.44 83 GLY A O 1
ATOM 684 N N . ALA A 1 84 ? 27.878 4.530 -35.501 1.00 93.00 84 ALA A N 1
ATOM 685 C CA . ALA A 1 84 ? 28.657 5.762 -3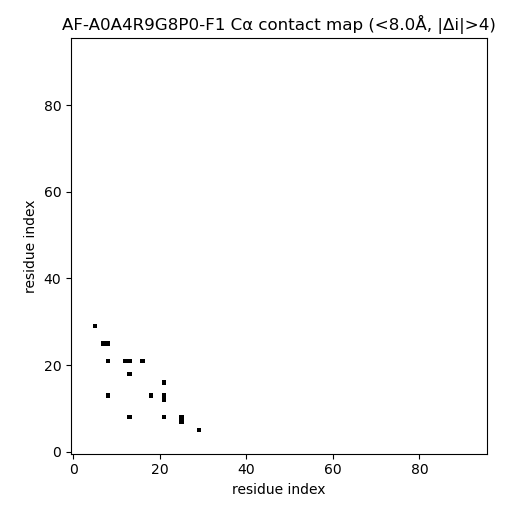5.599 1.00 93.00 84 ALA A CA 1
ATOM 686 C C . ALA A 1 84 ? 30.119 5.515 -36.001 1.00 93.00 84 ALA A C 1
ATOM 688 O O . ALA A 1 84 ? 30.666 6.263 -36.807 1.00 93.00 84 ALA A O 1
ATOM 689 N N . VAL A 1 85 ? 30.748 4.453 -35.488 1.00 89.81 85 VAL A N 1
ATOM 690 C CA . VAL A 1 85 ? 32.149 4.107 -35.795 1.00 89.81 85 VAL A CA 1
ATOM 691 C C . VAL A 1 85 ? 32.390 3.813 -37.292 1.00 89.81 85 VAL A C 1
ATOM 693 O O . VAL A 1 85 ? 33.245 4.470 -37.892 1.00 89.81 85 VAL A O 1
ATOM 696 N N . PRO A 1 86 ? 31.670 2.879 -37.946 1.00 90.56 86 PRO A N 1
ATOM 697 C CA . PRO A 1 86 ? 31.826 2.632 -39.379 1.00 90.56 86 PRO A CA 1
ATOM 698 C C . PRO A 1 86 ? 31.347 3.813 -40.227 1.00 90.56 86 PRO A C 1
ATOM 700 O O . PRO A 1 86 ? 31.938 4.083 -41.270 1.00 90.56 86 PRO A O 1
ATOM 703 N N . PHE A 1 87 ? 30.332 4.556 -39.774 1.00 93.19 87 PHE A N 1
ATOM 704 C CA . PHE A 1 87 ? 29.888 5.775 -40.447 1.00 93.19 87 PHE A CA 1
ATOM 705 C C . PHE A 1 87 ? 30.987 6.847 -40.476 1.00 93.19 87 PHE A C 1
ATOM 707 O O . PHE A 1 87 ? 31.273 7.409 -41.533 1.00 93.19 87 PHE A O 1
ATOM 714 N N . TYR A 1 88 ? 31.668 7.070 -39.348 1.00 92.62 88 TYR A N 1
ATOM 715 C CA . TYR A 1 88 ? 32.802 7.989 -39.260 1.00 92.62 88 TYR A CA 1
ATOM 716 C C . TYR A 1 88 ? 33.948 7.570 -40.193 1.00 92.62 88 TYR A C 1
ATOM 718 O O . TYR A 1 88 ? 34.474 8.400 -40.934 1.00 92.62 88 TYR A O 1
ATOM 726 N N . MET A 1 89 ? 34.291 6.276 -40.228 1.00 91.75 89 MET A N 1
ATOM 727 C CA . MET A 1 89 ? 35.302 5.753 -41.159 1.00 91.75 89 MET A CA 1
ATOM 728 C C . MET A 1 89 ? 34.918 5.952 -42.632 1.00 91.75 89 MET A C 1
ATOM 730 O O . MET A 1 89 ? 35.773 6.307 -43.444 1.00 91.75 89 MET A O 1
ATOM 734 N N . ALA A 1 90 ? 33.649 5.743 -42.989 1.00 92.75 90 ALA A N 1
ATOM 735 C CA . ALA A 1 90 ? 33.168 5.922 -44.357 1.00 92.75 90 ALA A CA 1
ATOM 736 C C . ALA A 1 90 ? 33.244 7.389 -44.809 1.00 92.75 90 ALA A C 1
ATOM 738 O O . ALA A 1 90 ? 33.702 7.660 -45.917 1.00 92.75 90 ALA A O 1
ATOM 739 N N . ILE A 1 91 ? 32.856 8.328 -43.939 1.00 93.44 91 ILE A N 1
ATOM 740 C CA . ILE A 1 91 ? 32.976 9.769 -44.202 1.00 93.44 91 ILE A CA 1
ATOM 741 C C . ILE A 1 91 ? 34.439 10.158 -44.395 1.00 93.44 91 ILE A C 1
ATOM 743 O O . ILE A 1 91 ? 34.766 10.837 -45.366 1.00 93.44 91 ILE A O 1
ATOM 747 N N . TYR A 1 92 ? 35.323 9.702 -43.505 1.00 93.50 92 TYR A N 1
ATOM 748 C CA . TYR A 1 92 ? 36.747 10.021 -43.579 1.00 93.50 92 TYR A CA 1
ATOM 749 C C . TYR A 1 92 ? 37.370 9.551 -44.901 1.00 93.50 92 TYR A C 1
ATOM 751 O O . TYR A 1 92 ? 38.145 10.279 -45.507 1.00 93.50 92 TYR A O 1
ATOM 759 N N . LYS A 1 93 ? 36.978 8.367 -45.390 1.00 93.06 93 LYS A N 1
ATOM 760 C CA . LYS A 1 93 ? 37.446 7.810 -46.669 1.00 93.06 93 LYS A CA 1
ATOM 761 C C . LYS A 1 93 ? 36.868 8.507 -47.913 1.00 93.06 93 LYS A C 1
ATOM 763 O O . LYS A 1 93 ? 37.444 8.385 -48.985 1.00 93.06 93 LYS A O 1
ATOM 768 N N . LEU A 1 94 ? 35.708 9.158 -47.808 1.00 91.81 94 LEU A N 1
ATOM 769 C CA . LEU A 1 94 ? 35.080 9.876 -48.928 1.00 91.81 94 LEU A CA 1
ATOM 770 C C . LEU A 1 94 ? 35.546 11.335 -49.040 1.00 91.81 94 LEU A C 1
ATOM 772 O O . LEU A 1 94 ? 35.423 11.920 -50.113 1.00 91.81 94 LEU A O 1
ATOM 776 N N . LEU A 1 95 ? 36.029 11.924 -47.941 1.00 86.31 95 LEU A N 1
ATOM 777 C CA . LEU A 1 95 ? 36.462 13.325 -47.868 1.00 86.31 95 LEU A CA 1
ATOM 778 C C . LEU A 1 95 ? 37.988 13.519 -47.848 1.00 86.31 95 LEU A C 1
ATOM 780 O O . LEU A 1 95 ? 38.430 14.649 -48.047 1.00 86.31 95 LEU A O 1
ATOM 784 N N . GLY A 1 96 ? 38.769 12.468 -47.578 1.00 74.50 96 GLY A N 1
ATOM 785 C CA . GLY A 1 96 ? 40.238 12.464 -47.641 1.00 74.50 96 GLY A CA 1
ATOM 786 C C . GLY A 1 96 ? 40.751 11.688 -48.841 1.00 74.50 96 GLY A C 1
ATOM 787 O O . GLY A 1 96 ? 41.748 12.149 -49.435 1.00 74.50 96 GLY A O 1
#

Foldseek 3Di:
DDPPPQPQPPPVRCVVCDVVSSVVVSVVSVVVVVVCVVVVVVVVVVVVVVVVVVVVVVVVVVVVVVVVVVVVVVVVVVVCVVVVVVVVVVVVVVVD

Solvent-accessible surface area (backbone atoms only — not comparable to full-atom values): 5446 Å² total; per-residue (Å²): 138,78,84,80,74,72,85,68,76,51,73,71,52,37,68,73,56,34,70,68,56,40,51,55,49,52,51,49,52,53,51,50,50,54,48,46,55,50,52,51,49,52,53,52,47,54,54,45,52,52,50,50,54,52,51,54,50,49,53,53,49,54,51,51,50,51,51,52,50,50,55,54,51,51,53,52,52,52,51,48,55,67,48,49,57,59,49,51,53,52,51,52,69,74,77,106

InterPro domains:
  IPR061339 LA_3696-like, N-terminal [NF047472] (5-55)

Secondary structure (DSSP, 8-state):
-------PPPHHHHHHHHHHHHHHHHHHHHHHHHHHHHHHHHHHHHHHHHHHHHHHHHHHHHHHHHHHHHHHHHHHHHHHHHHHHHHHHHHHHHH-

pLDDT: mean 87.15, std 11.33, range [37.38, 95.62]

Sequence (96 aa):
MGLELIPRPSKKLREILGQEATEDLEEYVQKMERFENKTMTELLLEKFERRILEEVGKVRKEISEIHGAIHSQTKWIIGAIFGAVPFYMAIYKLLG

Mean predicted aligned error: 11.82 Å